Protein AF-A0A5M9WWK9-F1 (afdb_monomer)

Mean predicted aligned error: 15.04 Å

Foldseek 3Di:
DDPVVVVVVVVVLVVLLVVLVVVVVPDDDDDDDDDDPVVVVVLVVCCVVVSAVHSVRSVSSVVVVVCVVCVVVVVVVVVVVVVVVVVVVVVVVVCVVVCVVVVVVVVVVVPPDPPPDDDDDDDDDD

Structure (mmCIF, N/CA/C/O backbone):
data_AF-A0A5M9WWK9-F1
#
_entry.id   AF-A0A5M9WWK9-F1
#
loop_
_atom_site.group_PDB
_atom_site.id
_atom_site.type_symbol
_atom_site.label_atom_id
_atom_site.label_alt_id
_atom_site.label_comp_id
_atom_site.label_asym_id
_atom_site.label_entity_id
_atom_site.label_seq_id
_atom_site.pdbx_PDB_ins_code
_atom_site.Cartn_x
_atom_site.Cartn_y
_atom_site.Cartn_z
_atom_site.occupancy
_atom_site.B_iso_or_equiv
_atom_site.auth_seq_id
_atom_site.auth_comp_id
_atom_site.auth_asym_id
_atom_site.auth_atom_id
_atom_site.pdbx_PDB_model_num
ATOM 1 N N . MET A 1 1 ? -1.145 12.353 -33.220 1.00 55.69 1 MET A N 1
ATOM 2 C CA . MET A 1 1 ? -0.926 12.873 -31.852 1.00 55.69 1 MET A CA 1
ATOM 3 C C . MET A 1 1 ? -0.293 14.252 -31.973 1.00 55.69 1 MET A C 1
ATOM 5 O O . MET A 1 1 ? 0.774 14.363 -32.567 1.00 55.69 1 MET A O 1
ATOM 9 N N . ASN A 1 2 ? -0.983 15.307 -31.537 1.00 72.31 2 ASN A N 1
ATOM 10 C CA . ASN A 1 2 ? -0.538 16.687 -31.772 1.00 72.31 2 ASN A CA 1
ATOM 11 C C . ASN A 1 2 ? 0.609 17.070 -30.823 1.00 72.31 2 ASN A C 1
ATOM 13 O O . ASN A 1 2 ? 0.618 16.646 -29.668 1.00 72.31 2 ASN A O 1
ATOM 17 N N . LYS A 1 3 ? 1.553 17.909 -31.285 1.00 71.25 3 LYS A N 1
ATOM 18 C CA . LYS A 1 3 ? 2.704 18.402 -30.490 1.00 71.25 3 LYS A CA 1
ATOM 19 C C . LYS A 1 3 ? 2.292 18.890 -29.093 1.00 71.25 3 LYS A C 1
ATOM 21 O O . LYS A 1 3 ? 2.963 18.568 -28.122 1.00 71.25 3 LYS A O 1
ATOM 26 N N . ASN A 1 4 ? 1.150 19.572 -28.987 1.00 74.56 4 ASN A N 1
ATOM 27 C CA . ASN A 1 4 ? 0.605 20.055 -27.714 1.00 74.56 4 ASN A CA 1
ATOM 28 C C . ASN A 1 4 ? 0.224 18.939 -26.730 1.00 74.56 4 ASN A C 1
ATOM 30 O O . ASN A 1 4 ? 0.462 19.076 -25.537 1.00 74.56 4 ASN A O 1
ATOM 34 N N . GLN A 1 5 ? -0.323 17.820 -27.212 1.00 69.69 5 GLN A N 1
ATOM 35 C CA . GLN A 1 5 ? -0.685 16.686 -26.352 1.00 69.69 5 GLN A CA 1
ATOM 36 C C . GLN A 1 5 ? 0.561 15.990 -25.798 1.00 69.69 5 GLN A C 1
ATOM 38 O O . GLN A 1 5 ? 0.587 15.608 -24.634 1.00 69.69 5 GLN A O 1
ATOM 43 N N . LYS A 1 6 ? 1.619 15.878 -26.613 1.00 68.69 6 LYS A N 1
ATOM 44 C CA . LYS A 1 6 ? 2.902 15.303 -26.186 1.00 68.69 6 LYS A CA 1
ATOM 45 C C . LYS A 1 6 ? 3.598 16.181 -25.138 1.00 68.69 6 LYS A C 1
ATOM 47 O O . LYS A 1 6 ? 4.133 15.662 -24.169 1.00 68.69 6 LYS A O 1
ATOM 52 N N . ILE A 1 7 ? 3.537 17.505 -25.300 1.00 77.12 7 ILE A N 1
ATOM 53 C CA . ILE A 1 7 ? 4.086 18.466 -24.330 1.00 77.12 7 ILE A CA 1
ATOM 54 C C . ILE A 1 7 ? 3.333 18.389 -22.997 1.00 77.12 7 ILE A C 1
ATOM 56 O O . ILE A 1 7 ? 3.968 18.324 -21.951 1.00 77.12 7 ILE A O 1
ATOM 60 N N . GLN A 1 8 ? 1.997 18.337 -23.020 1.00 71.44 8 GLN A N 1
ATOM 61 C CA . GLN A 1 8 ? 1.214 18.229 -21.785 1.00 71.44 8 GLN A CA 1
ATOM 62 C C . GLN A 1 8 ? 1.412 16.894 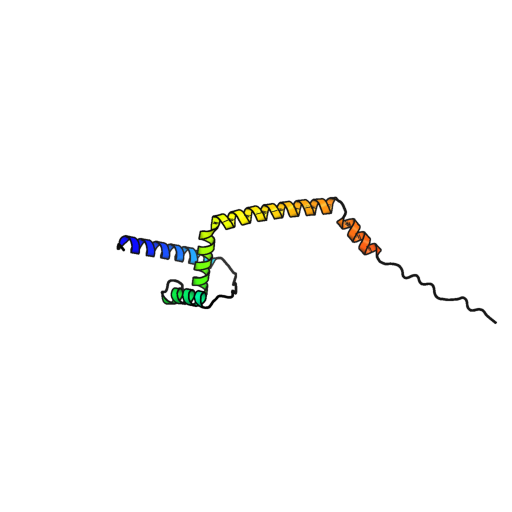-21.066 1.00 71.44 8 GLN A C 1
ATOM 64 O O . GLN A 1 8 ? 1.504 16.877 -19.842 1.00 71.44 8 GLN A O 1
ATOM 69 N N . PHE A 1 9 ? 1.524 15.792 -21.810 1.00 69.44 9 PHE A N 1
ATOM 70 C CA . PHE A 1 9 ? 1.827 14.487 -21.230 1.00 69.44 9 PHE A CA 1
ATOM 71 C C . PHE A 1 9 ? 3.201 14.484 -20.549 1.00 69.44 9 PHE A C 1
ATOM 73 O O . PHE A 1 9 ? 3.302 14.108 -19.387 1.00 69.44 9 PHE A O 1
ATOM 80 N N . ASN A 1 10 ? 4.235 14.999 -21.220 1.00 73.88 10 ASN A N 1
ATOM 81 C CA . ASN A 1 10 ? 5.576 15.093 -20.642 1.00 73.88 10 ASN A CA 1
ATOM 82 C C . ASN A 1 10 ? 5.597 15.974 -19.382 1.00 73.88 10 ASN A C 1
ATOM 84 O O . ASN A 1 10 ? 6.165 15.579 -18.372 1.00 73.88 10 ASN A O 1
ATOM 88 N N . GLN A 1 11 ? 4.901 17.114 -19.398 1.00 73.81 11 GLN A N 1
ATOM 89 C CA . GLN A 1 11 ? 4.784 17.991 -18.227 1.00 73.81 11 GLN A CA 1
ATOM 90 C C . GLN A 1 11 ? 4.015 17.342 -17.067 1.00 73.81 11 GLN A C 1
ATOM 92 O O . GLN A 1 11 ? 4.322 17.589 -15.901 1.00 73.81 11 GLN A O 1
ATOM 97 N N . MET A 1 12 ? 2.998 16.528 -17.361 1.00 71.31 12 MET A N 1
ATOM 98 C CA . MET A 1 12 ? 2.261 15.772 -16.347 1.00 71.31 12 MET A CA 1
ATOM 99 C C . MET A 1 12 ? 3.146 14.690 -15.716 1.00 71.31 12 MET A C 1
ATOM 101 O O . MET A 1 12 ? 3.141 14.543 -14.495 1.00 71.31 12 MET A O 1
ATOM 105 N N . VAL A 1 13 ? 3.936 13.982 -16.528 1.00 69.19 13 VAL A N 1
ATOM 106 C CA . VAL A 1 13 ? 4.907 12.984 -16.061 1.00 69.19 13 VAL A CA 1
ATOM 107 C C . VAL A 1 13 ? 5.979 13.643 -15.190 1.00 69.19 13 VAL A C 1
ATOM 109 O O . VAL A 1 13 ? 6.181 13.205 -14.061 1.00 69.19 13 VAL A O 1
ATOM 112 N N . GLU A 1 14 ? 6.582 14.746 -15.637 1.00 71.25 14 GLU A N 1
ATOM 113 C CA . GLU A 1 14 ? 7.589 15.495 -14.869 1.00 71.25 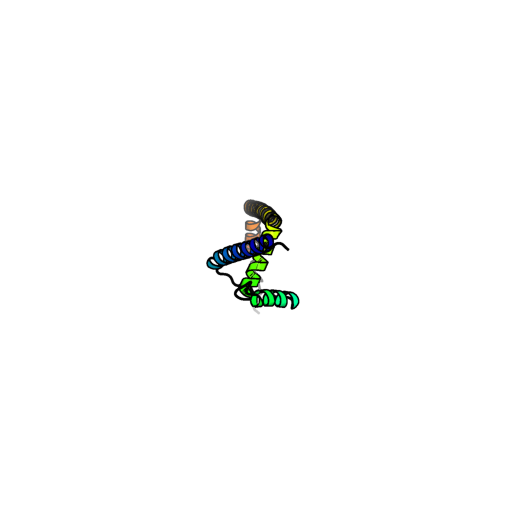14 GLU A CA 1
ATOM 114 C C . GLU A 1 14 ? 7.048 15.970 -13.512 1.00 71.25 14 GLU A C 1
ATOM 116 O O . GLU A 1 14 ? 7.683 15.749 -12.482 1.00 71.25 14 GLU A O 1
ATOM 121 N N . ARG A 1 15 ? 5.836 16.543 -13.466 1.00 72.50 15 ARG A N 1
ATOM 122 C CA . ARG A 1 15 ? 5.211 16.969 -12.198 1.00 72.50 15 ARG A CA 1
ATOM 123 C C . ARG A 1 15 ? 4.939 15.800 -11.258 1.00 72.50 15 ARG A C 1
ATOM 125 O O . ARG A 1 15 ? 5.143 15.928 -10.051 1.00 72.50 15 ARG A O 1
ATOM 132 N N . SER A 1 16 ? 4.487 14.666 -11.791 1.00 68.81 16 SER A N 1
ATOM 133 C CA . SER A 1 16 ? 4.293 13.446 -11.003 1.00 68.81 16 SER A CA 1
ATOM 134 C C . SER A 1 16 ? 5.621 12.912 -10.458 1.00 68.81 16 SER A C 1
ATOM 136 O O . SER A 1 16 ? 5.677 12.507 -9.296 1.00 68.81 16 SER A O 1
ATOM 138 N N . MET A 1 17 ? 6.701 12.985 -11.242 1.00 69.00 17 MET A N 1
ATOM 139 C CA . MET A 1 17 ? 8.054 12.604 -10.822 1.00 69.00 17 MET A CA 1
ATOM 140 C C . MET A 1 17 ? 8.628 13.553 -9.759 1.00 69.00 17 MET A C 1
ATOM 142 O O . MET A 1 17 ? 9.196 13.096 -8.769 1.00 69.00 17 MET A O 1
ATOM 146 N N . GLU A 1 18 ? 8.437 14.867 -9.888 1.00 66.50 18 GLU A N 1
ATOM 147 C CA . GLU A 1 18 ? 8.873 15.851 -8.886 1.00 66.50 18 GLU A CA 1
ATOM 148 C C . GLU A 1 18 ? 8.123 15.703 -7.555 1.00 66.50 18 GLU A C 1
ATOM 150 O O . GLU A 1 18 ? 8.724 15.769 -6.478 1.00 66.50 18 GLU A O 1
ATOM 155 N N . GLN A 1 19 ? 6.809 15.465 -7.612 1.00 63.69 19 GLN A N 1
ATOM 156 C CA . GLN A 1 19 ? 6.001 15.169 -6.428 1.00 63.69 19 GLN A CA 1
ATOM 157 C C . GLN A 1 19 ? 6.428 13.849 -5.785 1.00 63.69 19 GLN A C 1
ATOM 159 O O . GLN A 1 19 ? 6.559 13.769 -4.562 1.00 63.69 19 GLN A O 1
ATOM 164 N N . ALA A 1 20 ? 6.711 12.828 -6.596 1.00 60.78 20 ALA A N 1
ATOM 165 C CA . ALA A 1 20 ? 7.264 11.575 -6.115 1.00 60.78 20 ALA A CA 1
ATOM 166 C C . ALA A 1 20 ? 8.608 11.807 -5.396 1.00 60.78 20 ALA A C 1
ATOM 168 O O . ALA A 1 20 ? 8.776 11.349 -4.261 1.00 60.78 20 ALA A O 1
ATOM 169 N N . ALA A 1 21 ? 9.529 12.566 -5.991 1.00 59.50 21 ALA A N 1
ATOM 170 C CA . ALA A 1 21 ? 10.838 12.868 -5.414 1.00 59.50 21 ALA A CA 1
ATOM 171 C C . ALA A 1 21 ? 10.742 13.630 -4.078 1.00 59.50 21 ALA A C 1
ATOM 173 O O . ALA A 1 21 ? 11.425 13.269 -3.119 1.00 59.50 21 ALA A O 1
ATOM 174 N N . LYS A 1 22 ? 9.847 14.622 -3.966 1.00 58.84 22 LYS A N 1
ATOM 175 C CA . LYS A 1 22 ? 9.577 15.331 -2.697 1.00 58.84 22 LYS A CA 1
ATOM 176 C C . LYS A 1 22 ? 8.976 14.425 -1.619 1.00 58.84 22 LYS A C 1
ATOM 178 O O . LYS A 1 22 ? 9.293 14.572 -0.444 1.00 58.84 22 LYS A O 1
ATOM 183 N N . ASN A 1 23 ? 8.152 13.457 -2.010 1.00 57.06 23 ASN A N 1
ATOM 184 C CA . ASN A 1 23 ? 7.581 12.481 -1.080 1.00 57.06 23 ASN A CA 1
ATOM 185 C C . ASN A 1 23 ? 8.594 11.392 -0.671 1.00 57.06 23 ASN A C 1
ATOM 187 O O . ASN A 1 23 ? 8.407 10.732 0.345 1.00 57.06 23 ASN A O 1
ATOM 191 N N . LEU A 1 24 ? 9.659 11.171 -1.456 1.00 55.16 24 LEU A N 1
ATOM 192 C CA . LEU A 1 24 ? 10.759 10.244 -1.139 1.00 55.16 24 LEU A CA 1
ATOM 193 C C . LEU A 1 24 ? 11.737 10.827 -0.106 1.00 55.16 24 LEU A C 1
ATOM 195 O O . LEU A 1 24 ? 12.306 10.069 0.673 1.00 55.16 24 LEU A O 1
ATOM 199 N N . SER A 1 25 ? 11.913 12.153 -0.043 1.00 53.25 25 SER A N 1
ATOM 200 C CA . SER A 1 25 ? 12.861 12.782 0.894 1.00 53.25 25 SER A CA 1
ATOM 201 C C . SER A 1 25 ? 12.427 12.735 2.367 1.00 53.25 25 SER A C 1
ATOM 203 O O . SER A 1 25 ? 13.177 13.182 3.232 1.00 53.25 25 SER A O 1
ATOM 205 N N . GLY A 1 26 ? 11.229 12.214 2.667 1.00 55.91 26 GLY A N 1
ATOM 206 C CA . GLY A 1 26 ? 10.625 12.260 4.002 1.00 55.91 26 GLY A CA 1
ATOM 207 C C . GLY A 1 26 ? 10.380 10.923 4.714 1.00 55.91 26 GLY A C 1
ATOM 208 O O . GLY A 1 26 ? 10.025 10.961 5.890 1.00 55.91 26 GLY A O 1
ATOM 209 N N . THR A 1 27 ? 10.540 9.747 4.088 1.00 55.31 27 THR A N 1
ATOM 210 C CA . THR A 1 27 ? 10.040 8.486 4.691 1.00 55.31 27 THR A CA 1
ATOM 211 C C . THR A 1 27 ? 11.082 7.360 4.731 1.00 55.31 27 THR A C 1
ATOM 213 O O . THR A 1 27 ? 11.659 6.978 3.720 1.00 55.31 27 THR A O 1
ATOM 216 N N . LYS A 1 28 ? 11.312 6.833 5.945 1.00 59.84 28 LYS A N 1
ATOM 217 C CA . LYS A 1 28 ? 12.404 5.933 6.372 1.00 59.84 28 LYS A CA 1
ATOM 218 C C . LYS A 1 28 ? 11.997 4.445 6.429 1.00 59.84 28 LYS A C 1
ATOM 220 O O . LYS A 1 28 ? 12.186 3.805 7.461 1.00 59.84 28 LYS A O 1
ATOM 225 N N . GLY A 1 29 ? 11.406 3.887 5.372 1.00 69.94 29 GLY A N 1
ATOM 226 C CA . GLY A 1 29 ? 10.974 2.480 5.358 1.00 69.94 29 GLY A CA 1
ATOM 227 C C . GLY A 1 29 ? 11.353 1.758 4.070 1.00 69.94 29 GLY A C 1
ATOM 228 O O . GLY A 1 29 ? 11.105 2.277 2.987 1.00 69.94 29 GLY A O 1
ATOM 229 N N . VAL A 1 30 ? 11.940 0.564 4.187 1.00 80.62 30 VAL A N 1
ATOM 230 C CA . VAL A 1 30 ? 12.190 -0.344 3.057 1.00 80.62 30 VAL A CA 1
ATOM 231 C C . VAL A 1 30 ? 11.197 -1.493 3.152 1.00 80.62 30 VAL A C 1
ATOM 233 O O . VAL A 1 30 ? 11.096 -2.139 4.193 1.00 80.62 30 VAL A O 1
ATOM 236 N N . VAL A 1 31 ? 10.475 -1.750 2.064 1.00 83.06 31 VAL A N 1
ATOM 237 C CA . VAL A 1 31 ? 9.575 -2.899 1.942 1.00 83.06 31 VAL A CA 1
ATOM 238 C C . VAL A 1 31 ? 10.185 -3.867 0.933 1.00 83.06 31 VAL A C 1
ATOM 240 O O . VAL A 1 31 ? 10.567 -3.457 -0.160 1.00 83.06 31 VAL A O 1
ATOM 243 N N . SER A 1 32 ? 10.289 -5.144 1.303 1.00 90.25 32 SER A N 1
ATOM 244 C CA . SER A 1 32 ? 10.654 -6.222 0.381 1.00 90.25 32 SER A CA 1
ATOM 245 C C . SER A 1 32 ? 9.385 -6.926 -0.084 1.00 90.25 32 SER A C 1
ATOM 247 O O . SER A 1 32 ? 8.554 -7.303 0.742 1.00 90.25 32 SER A O 1
ATOM 249 N N . VAL A 1 33 ? 9.223 -7.084 -1.396 1.00 89.81 33 VAL A N 1
ATOM 250 C CA . VAL A 1 33 ? 8.037 -7.684 -2.018 1.00 89.81 33 VAL A CA 1
ATOM 251 C C . VAL A 1 33 ? 8.452 -8.750 -3.025 1.00 89.81 33 VAL A C 1
ATOM 253 O O . VAL A 1 33 ? 9.532 -8.678 -3.612 1.00 89.81 33 VAL A O 1
ATOM 256 N N . ARG A 1 34 ? 7.592 -9.749 -3.227 1.00 96.25 34 ARG A N 1
ATOM 257 C CA . ARG A 1 34 ? 7.729 -10.702 -4.333 1.00 96.25 34 ARG A CA 1
ATOM 258 C C . ARG A 1 34 ? 6.953 -10.162 -5.523 1.00 96.25 34 ARG A C 1
ATOM 260 O O . ARG A 1 34 ? 5.807 -9.765 -5.352 1.00 96.25 34 ARG A O 1
ATOM 267 N N . LEU A 1 35 ? 7.586 -10.180 -6.687 1.00 96.31 35 LEU A N 1
ATOM 268 C CA . LEU A 1 35 ? 7.005 -9.762 -7.956 1.00 96.31 35 LEU A CA 1
ATOM 269 C C . LEU A 1 35 ? 7.107 -10.918 -8.949 1.00 96.31 35 LEU A C 1
ATOM 271 O O . LEU A 1 35 ? 8.026 -11.739 -8.871 1.00 96.31 35 LEU A O 1
ATOM 275 N N . SER A 1 36 ? 6.149 -10.977 -9.858 1.00 98.00 36 SER A N 1
ATOM 276 C CA . SER A 1 36 ? 6.215 -11.794 -11.063 1.00 98.00 36 SER A CA 1
ATOM 277 C C . SER A 1 36 ? 7.290 -11.271 -12.022 1.00 98.00 36 SER A C 1
ATOM 279 O O . SER A 1 36 ? 7.747 -10.132 -11.907 1.00 98.00 36 SER A O 1
ATOM 281 N N . GLN A 1 37 ? 7.701 -12.107 -12.979 1.00 98.00 37 GLN A N 1
ATOM 282 C CA . GLN A 1 37 ? 8.686 -11.699 -13.981 1.00 98.00 37 GLN A CA 1
ATOM 283 C C . GLN A 1 37 ? 8.164 -10.537 -14.839 1.00 98.00 37 GLN A C 1
ATOM 285 O O . GLN A 1 37 ? 8.888 -9.568 -15.039 1.00 98.00 37 GLN A O 1
ATOM 290 N N . ASP A 1 38 ? 6.893 -10.581 -15.244 1.00 98.19 38 ASP A N 1
ATOM 291 C CA . ASP A 1 38 ? 6.268 -9.533 -16.057 1.00 98.19 38 ASP A CA 1
ATOM 292 C C 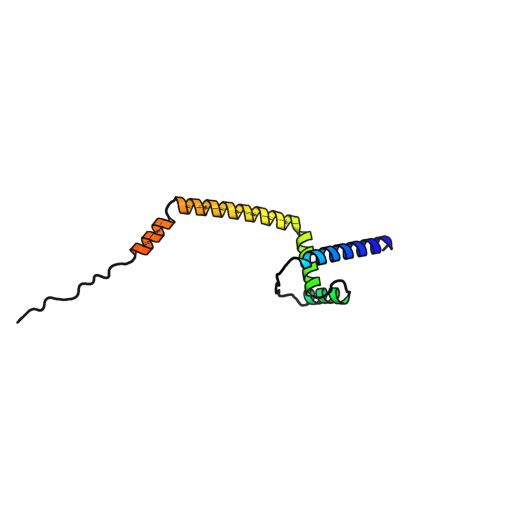. ASP A 1 38 ? 6.299 -8.162 -15.353 1.00 98.19 38 ASP A C 1
ATOM 294 O O . ASP A 1 38 ? 6.589 -7.138 -15.970 1.00 98.19 38 ASP A O 1
ATOM 298 N N . GLU A 1 39 ? 6.054 -8.127 -14.039 1.00 98.00 39 GLU A N 1
ATOM 299 C CA . GLU A 1 39 ? 6.149 -6.895 -13.243 1.00 98.00 39 GLU A CA 1
ATOM 300 C C . GLU A 1 39 ? 7.591 -6.372 -13.167 1.00 98.00 39 GLU A C 1
ATOM 302 O O . GLU A 1 39 ? 7.814 -5.162 -13.259 1.00 98.00 39 GLU A O 1
ATOM 307 N N . ILE A 1 40 ? 8.575 -7.268 -13.020 1.00 97.94 40 ILE A N 1
ATOM 308 C CA . ILE A 1 40 ? 10.000 -6.905 -13.018 1.00 97.94 40 ILE A CA 1
ATOM 309 C C . ILE A 1 40 ? 10.401 -6.313 -14.370 1.00 97.94 40 ILE A C 1
ATOM 311 O O . ILE A 1 40 ? 11.081 -5.288 -14.400 1.00 97.94 40 ILE A O 1
ATOM 315 N N . ASP A 1 41 ? 9.944 -6.904 -15.472 1.00 98.56 41 ASP A N 1
ATOM 316 C CA . ASP A 1 41 ? 10.261 -6.440 -16.821 1.00 98.56 41 ASP A CA 1
ATOM 317 C C . ASP A 1 41 ? 9.698 -5.031 -17.074 1.00 98.56 41 ASP A C 1
ATOM 319 O O . ASP A 1 41 ? 10.382 -4.180 -17.644 1.00 98.56 41 ASP A O 1
ATOM 323 N N . VAL A 1 42 ? 8.482 -4.739 -16.596 1.00 98.12 42 VAL A N 1
ATOM 324 C CA . VAL A 1 42 ? 7.899 -3.386 -16.654 1.00 98.12 42 VAL A CA 1
ATOM 325 C C . VAL A 1 42 ? 8.729 -2.392 -15.840 1.00 98.12 42 VAL A C 1
ATOM 327 O O . VAL A 1 42 ? 9.041 -1.302 -16.324 1.00 98.12 42 VAL A O 1
ATOM 330 N N . ILE A 1 43 ? 9.124 -2.763 -14.619 1.00 98.12 43 ILE A N 1
ATOM 331 C CA . ILE A 1 43 ? 9.974 -1.928 -13.758 1.00 98.12 43 ILE A CA 1
ATOM 332 C C . ILE A 1 43 ? 11.317 -1.636 -14.441 1.00 98.12 43 ILE A C 1
ATOM 334 O O . ILE A 1 43 ? 11.786 -0.496 -14.424 1.00 98.12 43 ILE A O 1
ATOM 338 N N . ASP A 1 44 ? 11.925 -2.637 -15.074 1.00 98.31 44 ASP A N 1
ATOM 339 C CA . ASP A 1 44 ? 13.184 -2.487 -15.799 1.00 98.31 44 ASP A CA 1
ATOM 340 C C . ASP A 1 44 ? 13.055 -1.579 -17.013 1.00 98.31 44 ASP A C 1
ATOM 342 O O . ASP A 1 44 ? 13.921 -0.732 -17.235 1.00 98.31 44 ASP A O 1
ATOM 346 N N . GLN A 1 45 ? 11.959 -1.687 -17.761 1.00 98.31 45 GLN A N 1
ATOM 347 C CA . GLN 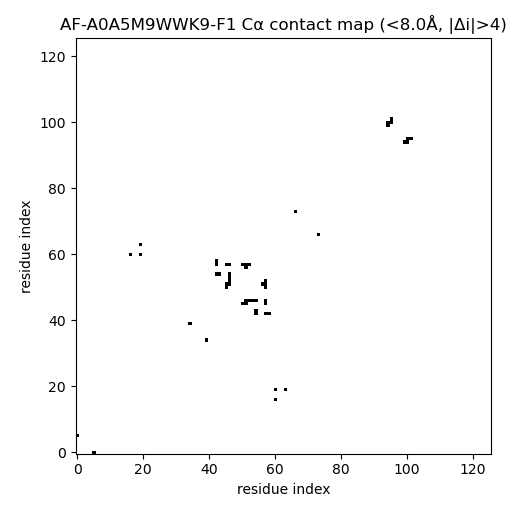A 1 45 ? 11.678 -0.783 -18.873 1.00 98.31 45 GLN A CA 1
ATOM 348 C C . GLN A 1 45 ? 11.528 0.664 -18.400 1.00 98.31 45 GLN A C 1
ATOM 350 O O . GLN A 1 45 ? 12.050 1.569 -19.047 1.00 98.31 45 GLN A O 1
ATOM 355 N N . MET A 1 46 ? 10.874 0.903 -17.259 1.00 98.12 46 MET A N 1
ATOM 356 C CA . MET A 1 46 ? 10.763 2.252 -16.692 1.00 98.12 46 MET A CA 1
ATOM 357 C C . MET A 1 46 ? 12.134 2.848 -16.356 1.00 98.12 46 MET A C 1
ATOM 359 O O . MET A 1 46 ? 12.367 4.028 -16.611 1.00 98.12 46 MET A O 1
ATOM 363 N N . VAL A 1 47 ? 13.050 2.043 -15.817 1.00 97.81 47 VAL A N 1
ATOM 364 C CA . VAL A 1 47 ? 14.421 2.488 -15.530 1.00 97.81 47 VAL A CA 1
ATOM 365 C C . VAL A 1 47 ? 15.209 2.702 -16.821 1.00 97.81 47 VAL A C 1
ATOM 367 O O . VAL A 1 47 ? 15.861 3.730 -16.976 1.00 97.81 47 VAL A O 1
ATOM 370 N N . PHE A 1 48 ? 15.124 1.764 -17.767 1.00 97.81 48 PHE A N 1
ATOM 371 C CA . PHE A 1 48 ? 15.809 1.838 -19.059 1.00 97.81 48 PHE A CA 1
ATOM 372 C C . PHE A 1 48 ? 15.404 3.075 -19.871 1.00 97.81 48 PHE A C 1
ATOM 374 O O . PHE A 1 48 ? 16.243 3.692 -20.519 1.00 97.81 48 PHE A O 1
ATOM 381 N N . LEU A 1 49 ? 14.126 3.454 -19.813 1.00 97.94 49 LEU A N 1
ATOM 382 C CA . LEU A 1 49 ? 13.579 4.639 -20.478 1.00 97.94 49 LEU A CA 1
ATOM 383 C C . LEU A 1 49 ? 13.785 5.938 -19.682 1.00 97.94 49 LEU A C 1
ATOM 385 O O . LEU A 1 49 ? 13.208 6.962 -20.042 1.00 97.94 49 LEU A O 1
ATOM 389 N N . GLU A 1 50 ? 14.562 5.897 -18.596 1.00 95.44 50 GLU A N 1
ATOM 390 C CA . GLU A 1 50 ? 14.849 7.035 -17.712 1.00 95.44 50 GLU A CA 1
ATOM 391 C C . GLU A 1 50 ? 13.594 7.668 -17.074 1.00 95.44 50 GLU A C 1
ATOM 393 O O . GLU A 1 50 ? 13.623 8.800 -16.592 1.00 95.44 50 GLU A O 1
ATOM 398 N N . LEU A 1 51 ? 12.485 6.921 -17.006 1.00 94.12 51 LEU A N 1
ATOM 399 C CA . LEU A 1 51 ? 11.264 7.336 -16.304 1.00 94.12 51 LEU A CA 1
ATOM 400 C C . LEU A 1 51 ? 11.409 7.229 -14.782 1.00 94.12 51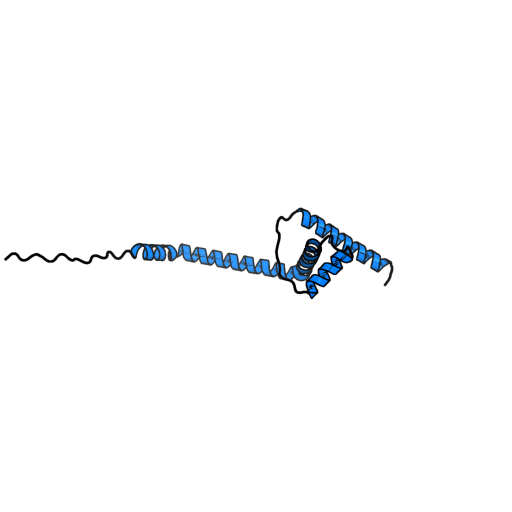 LEU A C 1
ATOM 402 O O . LEU A 1 51 ? 10.619 7.811 -14.046 1.00 94.12 51 LEU A O 1
ATOM 406 N N . ALA A 1 52 ? 12.392 6.468 -14.306 1.00 95.44 52 ALA A N 1
ATOM 407 C CA . ALA A 1 52 ? 12.709 6.302 -12.896 1.00 95.44 52 ALA A CA 1
ATOM 408 C C . ALA A 1 52 ? 14.219 6.142 -12.708 1.00 95.44 52 ALA A C 1
ATOM 410 O O . ALA A 1 52 ? 14.906 5.571 -13.553 1.00 95.44 52 ALA A O 1
ATOM 411 N N . LYS A 1 53 ? 14.748 6.600 -11.568 1.00 93.00 53 LYS A N 1
ATOM 412 C CA . LYS A 1 53 ? 16.201 6.574 -11.310 1.00 93.00 53 LYS A CA 1
ATOM 413 C C . LYS A 1 53 ? 16.746 5.167 -11.073 1.00 93.00 53 LYS A C 1
ATOM 415 O O . LYS A 1 53 ? 17.922 4.905 -11.299 1.00 93.00 53 LYS A O 1
ATOM 420 N N . ASN A 1 54 ? 15.922 4.291 -10.509 1.00 95.06 54 ASN A N 1
ATOM 421 C CA . ASN A 1 54 ? 16.242 2.901 -10.200 1.00 95.06 54 ASN A CA 1
ATOM 422 C C . ASN A 1 54 ? 14.941 2.112 -9.977 1.00 95.06 54 ASN A C 1
ATOM 424 O O . ASN A 1 54 ? 13.860 2.695 -9.897 1.00 95.06 54 ASN A O 1
ATOM 428 N N . ARG A 1 55 ? 15.045 0.784 -9.832 1.00 94.88 55 ARG A N 1
ATOM 429 C CA . ARG A 1 55 ? 13.880 -0.099 -9.644 1.00 94.88 55 ARG A CA 1
ATOM 430 C C . ARG A 1 55 ? 13.030 0.277 -8.429 1.00 94.88 55 ARG A C 1
ATOM 432 O O . ARG A 1 55 ? 11.813 0.228 -8.506 1.00 94.88 55 ARG A O 1
ATOM 439 N N . SER A 1 56 ? 13.657 0.671 -7.319 1.00 92.62 56 SER A N 1
ATOM 440 C CA . SER A 1 56 ? 12.935 1.067 -6.100 1.00 92.62 56 SER A CA 1
ATOM 441 C C . SER A 1 56 ? 12.102 2.330 -6.330 1.00 92.62 56 SER A C 1
ATOM 443 O O . SER A 1 56 ? 10.946 2.398 -5.920 1.00 92.62 56 SER A O 1
ATOM 445 N N . ASP A 1 57 ? 12.664 3.302 -7.051 1.00 92.44 57 ASP A N 1
ATOM 446 C CA . ASP A 1 57 ? 11.975 4.529 -7.455 1.00 92.44 57 ASP A CA 1
ATOM 447 C C . ASP A 1 57 ? 10.788 4.226 -8.387 1.00 92.44 57 ASP A C 1
ATOM 449 O O . ASP A 1 57 ? 9.672 4.668 -8.122 1.00 92.44 57 ASP A O 1
ATOM 453 N N . ALA A 1 58 ? 10.988 3.376 -9.403 1.00 95.62 58 ALA A N 1
ATOM 454 C CA . ALA A 1 58 ? 9.921 2.922 -10.302 1.00 95.62 58 ALA A CA 1
ATOM 455 C C . ALA A 1 58 ? 8.781 2.226 -9.538 1.00 95.62 58 ALA A C 1
ATOM 457 O O . ALA A 1 58 ? 7.611 2.577 -9.698 1.00 95.62 58 ALA A O 1
ATOM 458 N N . THR A 1 59 ? 9.113 1.293 -8.643 1.00 95.56 59 THR A N 1
ATOM 459 C CA . THR A 1 59 ? 8.132 0.605 -7.795 1.00 95.56 59 THR A CA 1
ATOM 460 C C . THR A 1 59 ? 7.382 1.589 -6.898 1.00 95.56 59 THR A C 1
ATOM 462 O O . THR A 1 59 ? 6.159 1.519 -6.785 1.00 95.56 59 THR A O 1
ATOM 465 N N . ALA A 1 60 ? 8.081 2.549 -6.287 1.00 92.19 60 ALA A N 1
ATOM 466 C CA . ALA A 1 60 ? 7.453 3.572 -5.459 1.00 92.19 60 ALA A CA 1
ATOM 467 C C . ALA A 1 60 ? 6.495 4.460 -6.269 1.00 92.19 60 ALA A C 1
ATOM 469 O O . ALA A 1 60 ? 5.430 4.824 -5.764 1.00 92.19 60 ALA A O 1
ATOM 470 N N . MET A 1 61 ? 6.842 4.801 -7.514 1.00 93.94 61 MET A N 1
ATOM 471 C CA . MET A 1 61 ? 5.957 5.531 -8.426 1.00 93.94 61 MET A CA 1
ATOM 472 C C . MET A 1 61 ? 4.677 4.739 -8.714 1.00 93.94 61 MET A C 1
ATOM 474 O O . MET A 1 61 ? 3.588 5.286 -8.548 1.00 93.94 61 MET A O 1
ATOM 478 N N . LEU A 1 62 ? 4.796 3.454 -9.064 1.00 95.25 62 LEU A N 1
ATOM 479 C CA . LEU A 1 62 ? 3.648 2.584 -9.343 1.00 95.25 62 LEU A CA 1
ATOM 480 C C . LEU A 1 62 ? 2.737 2.417 -8.118 1.00 95.25 62 LEU A C 1
ATOM 482 O O . LEU A 1 62 ? 1.522 2.564 -8.231 1.00 95.25 62 LEU A O 1
ATOM 486 N N . ILE A 1 63 ? 3.310 2.193 -6.930 1.00 94.44 63 ILE A N 1
ATOM 487 C CA . ILE A 1 63 ? 2.543 2.090 -5.677 1.00 94.44 63 ILE A CA 1
ATOM 488 C C . ILE A 1 63 ? 1.778 3.386 -5.399 1.00 94.44 63 ILE A C 1
ATOM 490 O O . ILE A 1 63 ? 0.598 3.350 -5.055 1.00 94.44 63 ILE A O 1
ATOM 494 N N . ARG A 1 64 ? 2.428 4.544 -5.553 1.00 92.31 64 ARG A N 1
ATOM 495 C CA . ARG A 1 64 ? 1.779 5.847 -5.340 1.00 92.31 64 ARG A CA 1
ATOM 496 C C . ARG A 1 64 ? 0.639 6.080 -6.312 1.00 92.31 64 ARG A C 1
ATOM 498 O O . ARG A 1 64 ? -0.380 6.636 -5.909 1.00 92.31 64 ARG A O 1
ATOM 505 N N . GLU A 1 65 ? 0.806 5.668 -7.562 1.00 93.94 65 GLU A N 1
ATOM 506 C CA . GLU A 1 65 ? -0.253 5.789 -8.555 1.00 93.94 65 GLU A CA 1
ATOM 507 C C . GLU A 1 65 ? -1.423 4.848 -8.257 1.00 93.94 65 GLU A C 1
ATOM 509 O O . GLU A 1 65 ? -2.574 5.278 -8.312 1.00 93.94 65 GLU A O 1
ATOM 514 N N . GLY A 1 66 ? -1.151 3.614 -7.826 1.00 93.88 66 GLY A N 1
ATOM 515 C CA . GLY A 1 66 ? -2.184 2.697 -7.340 1.00 93.88 66 GLY A CA 1
ATOM 516 C C . GLY A 1 66 ? -2.951 3.264 -6.140 1.00 93.88 66 GLY A C 1
ATOM 517 O O . GLY A 1 66 ? -4.180 3.245 -6.124 1.00 93.88 66 GLY A O 1
ATOM 518 N N . ILE A 1 67 ? -2.244 3.857 -5.170 1.00 92.88 67 ILE A N 1
ATOM 519 C CA . ILE A 1 67 ? -2.866 4.526 -4.014 1.00 92.88 67 ILE A CA 1
ATOM 520 C C . ILE A 1 67 ? -3.749 5.693 -4.458 1.00 92.88 67 ILE A C 1
ATOM 522 O O . ILE A 1 67 ? -4.883 5.815 -4.001 1.00 92.88 67 ILE A O 1
ATOM 526 N N . ARG A 1 68 ? -3.246 6.542 -5.360 1.00 92.62 68 ARG A N 1
ATOM 527 C CA . ARG A 1 68 ? -3.985 7.696 -5.885 1.00 92.62 68 ARG A CA 1
ATOM 528 C C . ARG A 1 68 ? -5.241 7.265 -6.642 1.00 92.62 68 ARG A C 1
ATOM 530 O O . ARG A 1 68 ? -6.306 7.831 -6.419 1.00 92.62 68 ARG A O 1
ATOM 537 N N . THR A 1 69 ? -5.124 6.254 -7.499 1.00 96.25 69 THR A N 1
ATOM 538 C CA . THR A 1 69 ? -6.225 5.738 -8.328 1.00 96.25 69 THR A CA 1
ATOM 539 C C . THR A 1 69 ? -7.373 5.197 -7.476 1.00 96.25 69 THR A C 1
ATOM 541 O O . THR A 1 69 ? -8.537 5.366 -7.827 1.00 96.25 69 THR A O 1
ATOM 544 N N . HIS A 1 70 ? -7.061 4.596 -6.327 1.00 94.88 70 HIS A N 1
ATOM 545 C CA . HIS A 1 70 ? -8.047 3.999 -5.424 1.00 94.88 70 HIS A CA 1
ATOM 546 C C . HIS A 1 70 ? -8.233 4.792 -4.122 1.00 94.88 70 HIS A C 1
ATOM 548 O O . HIS A 1 70 ? -8.663 4.237 -3.112 1.00 94.88 70 HIS A O 1
ATOM 554 N N . GLN A 1 71 ? -7.934 6.096 -4.134 1.00 93.50 71 GLN A N 1
ATOM 555 C CA . GLN A 1 71 ? -7.931 6.930 -2.930 1.00 93.50 71 GLN A CA 1
ATOM 556 C C . GLN A 1 71 ? -9.276 6.918 -2.189 1.00 93.50 71 GLN A C 1
ATOM 558 O O . GLN A 1 71 ? -9.283 6.827 -0.964 1.00 93.50 71 GLN A O 1
ATOM 563 N N . THR A 1 72 ? -10.400 6.971 -2.912 1.00 95.00 72 THR A N 1
ATOM 564 C CA . THR A 1 72 ? -11.747 6.913 -2.319 1.00 95.00 72 THR A CA 1
ATOM 565 C C . THR A 1 72 ? -11.964 5.622 -1.537 1.00 95.00 72 THR A C 1
ATOM 567 O O . THR A 1 72 ? -12.344 5.674 -0.374 1.00 95.00 72 THR A O 1
ATOM 570 N N . LEU A 1 73 ? -11.633 4.472 -2.133 1.00 95.94 73 LEU A N 1
ATOM 571 C CA . LEU A 1 73 ? -11.761 3.175 -1.469 1.00 95.94 73 LEU A CA 1
ATOM 572 C C . LEU A 1 73 ? -10.877 3.102 -0.219 1.00 95.94 73 LEU A C 1
ATOM 574 O O . LEU A 1 73 ? -11.326 2.663 0.836 1.00 95.94 73 LEU A O 1
ATOM 578 N N . PHE A 1 74 ? -9.622 3.547 -0.314 1.00 95.81 74 PHE A N 1
ATOM 579 C CA . PHE A 1 74 ? -8.733 3.550 0.848 1.00 95.81 74 PHE A CA 1
ATOM 580 C C . PHE A 1 74 ? -9.224 4.483 1.958 1.00 95.81 74 PHE A C 1
ATOM 582 O O . PHE A 1 74 ? -9.025 4.172 3.131 1.00 95.81 74 PHE A O 1
ATOM 589 N N . HIS A 1 75 ? -9.893 5.584 1.613 1.00 95.31 75 HIS A N 1
ATOM 590 C CA . HIS A 1 75 ? -10.516 6.468 2.590 1.00 95.31 75 HIS A CA 1
ATOM 591 C C . HIS A 1 75 ? -11.697 5.794 3.302 1.00 95.31 75 HIS A C 1
ATOM 593 O O . HIS A 1 75 ? -11.713 5.750 4.528 1.00 95.31 75 HIS A O 1
ATOM 599 N N . GLU A 1 76 ? -12.614 5.172 2.558 1.00 96.62 76 GLU A N 1
ATOM 600 C CA . GLU A 1 76 ? -13.734 4.407 3.130 1.00 96.62 76 GLU A CA 1
ATOM 601 C C . GLU A 1 76 ? -13.232 3.271 4.044 1.00 96.62 76 GLU A C 1
ATOM 603 O O . GLU A 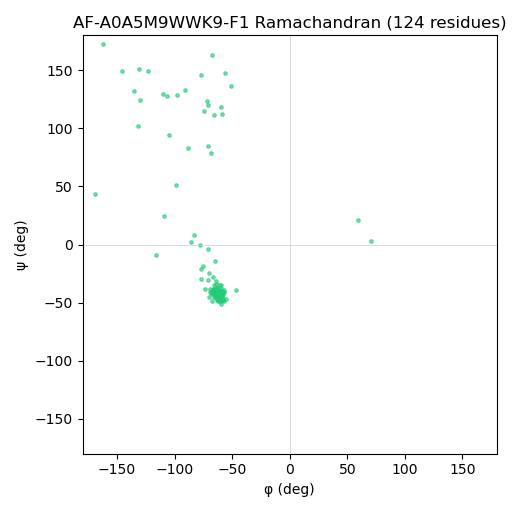1 76 ? -13.725 3.077 5.155 1.00 96.62 76 GLU A O 1
ATOM 608 N N . MET A 1 77 ? -12.179 2.553 3.633 1.00 95.50 77 MET A N 1
ATOM 609 C CA . MET A 1 77 ? -11.539 1.528 4.467 1.00 95.50 77 MET A CA 1
ATOM 610 C C . MET A 1 77 ? -10.996 2.090 5.786 1.00 95.50 77 MET A C 1
ATOM 612 O O . MET A 1 77 ? -11.090 1.423 6.821 1.00 95.50 77 MET A O 1
ATOM 616 N N . GLN A 1 78 ? -10.409 3.289 5.764 1.00 95.19 78 GLN A N 1
ATOM 617 C CA . GLN A 1 78 ? -9.939 3.962 6.975 1.00 95.19 78 GLN A CA 1
ATOM 618 C C . GLN A 1 78 ? -11.102 4.327 7.898 1.00 95.19 78 GLN A C 1
ATOM 620 O O . GLN A 1 78 ? -11.002 4.078 9.100 1.00 95.19 78 GLN A O 1
ATOM 625 N N . GLU A 1 79 ? -12.200 4.857 7.354 1.00 96.50 79 GLU A N 1
ATOM 626 C CA . GLU A 1 79 ? -13.399 5.192 8.130 1.00 96.50 79 GLU A CA 1
ATOM 627 C C . GLU A 1 79 ? -13.974 3.950 8.824 1.00 96.50 79 GLU A C 1
ATOM 629 O O . GLU A 1 79 ? -14.104 3.931 10.050 1.00 96.50 79 GLU A O 1
ATOM 634 N N . TYR A 1 80 ? -14.197 2.862 8.081 1.00 96.31 80 TYR A N 1
ATOM 635 C CA . TYR A 1 80 ? -14.716 1.618 8.655 1.00 96.31 80 TYR A CA 1
ATOM 636 C C . TYR A 1 80 ? -13.773 0.998 9.687 1.00 96.31 80 TYR A C 1
ATOM 638 O O . TYR A 1 80 ? -14.219 0.474 10.710 1.00 96.31 80 TYR A O 1
ATOM 646 N N . THR A 1 81 ? -12.460 1.068 9.459 1.00 96.31 81 THR A N 1
ATOM 647 C CA . THR A 1 81 ? -11.481 0.565 10.432 1.00 96.31 81 THR A CA 1
ATOM 648 C C . THR A 1 81 ? -11.540 1.375 11.727 1.00 96.31 81 THR A C 1
ATOM 650 O O . THR A 1 81 ? -11.556 0.789 12.809 1.00 96.31 81 THR A O 1
ATOM 653 N N . ALA A 1 82 ? -11.657 2.703 11.637 1.00 95.62 82 ALA A N 1
ATOM 654 C CA . ALA A 1 82 ? -11.789 3.567 12.806 1.00 95.62 82 ALA A CA 1
ATOM 655 C C . ALA A 1 82 ? -13.084 3.286 13.589 1.00 95.62 82 ALA A C 1
ATOM 657 O O . ALA A 1 82 ? -13.068 3.245 14.822 1.00 95.62 82 ALA A O 1
ATOM 658 N N . GLU A 1 83 ? -14.199 3.032 12.901 1.00 96.69 83 GLU A N 1
ATOM 659 C CA . GLU A 1 83 ? -15.447 2.616 13.549 1.00 96.69 83 GLU A CA 1
ATOM 660 C C . GLU A 1 83 ? -15.289 1.284 14.294 1.00 96.69 83 GLU A C 1
ATOM 662 O O . GLU A 1 83 ? -15.668 1.172 15.466 1.00 96.69 83 GLU A O 1
ATOM 667 N N . LEU A 1 84 ? -14.676 0.278 13.661 1.00 96.69 84 LEU A N 1
ATOM 668 C CA . LEU A 1 84 ? -14.415 -1.017 14.293 1.00 96.69 84 LEU A CA 1
ATOM 669 C C . LEU A 1 84 ? -13.523 -0.885 15.530 1.00 96.69 84 LEU A C 1
ATOM 671 O O . LEU A 1 84 ? -13.775 -1.541 16.546 1.00 96.69 84 LEU A O 1
ATOM 675 N N . GLU A 1 85 ? -12.510 -0.021 15.486 1.00 96.50 85 GLU A N 1
ATOM 676 C CA . GLU A 1 85 ? -11.664 0.273 16.642 1.00 96.50 85 GLU A CA 1
ATOM 677 C C . GLU A 1 85 ? -12.461 0.897 17.792 1.00 96.50 85 GLU A C 1
ATOM 679 O O . GLU A 1 85 ? -12.295 0.489 18.947 1.00 96.50 85 GLU A O 1
ATOM 684 N N . GLN A 1 86 ? -13.384 1.818 17.499 1.00 96.44 86 GLN A N 1
ATOM 685 C CA . GLN A 1 86 ? -14.267 2.399 18.513 1.00 96.44 86 GLN A CA 1
ATOM 686 C C . GLN A 1 86 ? -15.194 1.349 19.133 1.00 96.44 86 GLN A C 1
ATOM 688 O O . GLN A 1 86 ? -15.345 1.299 20.361 1.00 96.44 86 GLN A O 1
ATOM 693 N N . VAL A 1 87 ? -15.793 0.477 18.315 1.00 97.38 87 VAL A N 1
ATOM 694 C CA . VAL A 1 87 ? -16.645 -0.618 18.804 1.00 97.38 87 VAL A CA 1
ATOM 695 C C . VAL A 1 87 ? -15.836 -1.578 19.677 1.00 97.38 87 VAL A C 1
ATOM 697 O O . VAL A 1 87 ? -16.269 -1.912 20.785 1.00 97.38 87 VAL A O 1
ATOM 700 N N . LYS A 1 88 ? -14.634 -1.967 19.234 1.00 97.00 88 LYS A N 1
ATOM 701 C CA . LYS A 1 88 ? -13.707 -2.810 20.000 1.00 97.00 88 LYS A CA 1
ATOM 702 C C . LYS A 1 88 ? -13.371 -2.175 21.348 1.00 97.00 88 LYS A C 1
ATOM 704 O O . LYS A 1 88 ? -13.497 -2.838 22.377 1.00 97.00 88 LYS A O 1
ATOM 709 N N . ALA A 1 89 ? -13.013 -0.893 21.367 1.00 96.50 89 ALA A N 1
ATOM 710 C CA . ALA A 1 89 ? -12.690 -0.169 22.594 1.00 96.50 89 ALA A CA 1
ATOM 711 C C . ALA A 1 89 ? -13.890 -0.099 23.556 1.00 96.50 89 ALA A C 1
ATOM 713 O O . ALA A 1 89 ? -13.745 -0.328 24.760 1.00 96.50 89 ALA A O 1
ATOM 714 N N . LYS A 1 90 ? -15.099 0.155 23.036 1.00 96.62 90 LYS A N 1
ATOM 715 C CA . LYS A 1 90 ? -16.339 0.162 23.829 1.00 96.62 90 LYS A CA 1
ATOM 716 C C . LYS A 1 90 ? -16.621 -1.205 24.452 1.00 96.62 90 LYS A C 1
ATOM 718 O O . LYS A 1 90 ? -16.968 -1.278 25.631 1.00 96.62 90 LYS A O 1
ATOM 723 N N . MET A 1 91 ? -16.454 -2.282 23.686 1.00 95.62 91 MET A N 1
ATOM 724 C CA . MET A 1 91 ? -16.643 -3.646 24.179 1.00 95.62 91 MET A CA 1
ATOM 725 C C . MET A 1 91 ? -15.603 -4.005 25.248 1.00 95.62 91 MET A C 1
ATOM 727 O O . MET A 1 91 ? -15.971 -4.498 26.312 1.00 95.62 91 MET A O 1
ATOM 731 N N . GLN A 1 92 ? -14.326 -3.687 25.019 1.00 94.25 92 GLN A N 1
ATOM 732 C CA . GLN A 1 92 ? -13.261 -3.897 26.003 1.00 94.25 92 GLN A CA 1
ATOM 733 C C . GLN A 1 92 ? -13.542 -3.160 27.317 1.00 94.25 92 GLN A C 1
ATOM 735 O O . GLN A 1 92 ? -13.398 -3.748 28.388 1.00 94.25 92 GLN A O 1
ATOM 740 N N . ARG A 1 93 ? -14.019 -1.911 27.248 1.00 95.00 93 ARG A N 1
ATOM 741 C CA . ARG A 1 93 ? -14.419 -1.143 28.434 1.00 95.00 93 ARG A CA 1
ATOM 742 C C . ARG A 1 93 ? -15.562 -1.819 29.193 1.00 95.00 93 ARG A C 1
ATOM 744 O O . ARG A 1 93 ? -15.454 -2.005 30.398 1.00 95.00 93 ARG A O 1
ATOM 751 N N . ARG A 1 94 ? -16.618 -2.262 28.500 1.00 95.00 94 ARG A N 1
ATOM 752 C CA . ARG A 1 94 ? -17.739 -2.996 29.122 1.00 95.00 94 ARG A CA 1
ATOM 753 C C . ARG A 1 94 ? -17.287 -4.281 29.811 1.00 95.00 94 ARG A C 1
ATOM 755 O O . ARG A 1 94 ? -17.746 -4.587 30.908 1.00 95.00 94 ARG A O 1
ATOM 762 N N . ILE A 1 95 ? -16.374 -5.021 29.187 1.00 94.44 95 ILE A N 1
ATOM 763 C CA . ILE A 1 95 ? -15.804 -6.242 29.764 1.00 94.44 95 ILE A CA 1
ATOM 764 C C . ILE A 1 95 ? -15.012 -5.920 31.041 1.00 94.44 95 ILE A C 1
ATOM 766 O O . ILE A 1 95 ? -15.175 -6.615 32.044 1.00 94.44 95 ILE A O 1
ATOM 770 N N . GLN A 1 96 ? -14.213 -4.852 31.045 1.00 90.75 96 GLN A N 1
ATOM 771 C CA . GLN A 1 96 ? -13.497 -4.394 32.241 1.00 90.75 96 GLN A CA 1
ATOM 772 C C . GLN A 1 96 ? -14.465 -3.961 33.357 1.00 90.75 96 GLN A C 1
ATOM 774 O O . GLN A 1 96 ? -14.334 -4.432 34.485 1.00 90.75 96 GLN A O 1
ATOM 779 N N . GLU A 1 97 ? -15.476 -3.147 33.034 1.00 92.62 97 GLU A N 1
ATOM 780 C CA . GLU A 1 97 ? -16.516 -2.677 33.968 1.00 92.62 97 GLU A CA 1
ATOM 781 C C . GLU A 1 97 ? -17.324 -3.830 34.585 1.00 92.62 97 GLU A C 1
ATOM 783 O O . GLU A 1 97 ? -17.694 -3.772 35.754 1.00 92.62 97 GLU A O 1
ATOM 788 N N . SER A 1 98 ? -17.575 -4.905 33.829 1.00 93.50 98 SER A N 1
ATOM 789 C CA . SER A 1 98 ? -18.327 -6.069 34.324 1.00 93.50 98 SER A CA 1
ATOM 790 C C . SER A 1 98 ? -17.623 -6.829 35.459 1.00 93.50 98 SER A C 1
ATOM 792 O O . SER A 1 98 ? -18.231 -7.683 36.111 1.00 93.50 98 SER A O 1
ATOM 794 N N . GLY A 1 99 ? -16.327 -6.569 35.673 1.00 88.56 99 GLY A N 1
ATOM 795 C CA . GLY A 1 99 ? -15.485 -7.310 36.607 1.00 88.56 99 GLY A CA 1
ATOM 796 C C . GLY A 1 99 ? -15.157 -8.734 36.149 1.00 88.56 99 GLY A C 1
ATOM 797 O O . GLY A 1 99 ? -14.481 -9.452 36.881 1.00 88.56 99 GLY A O 1
ATOM 798 N N . LEU A 1 100 ? -15.590 -9.155 34.951 1.00 89.00 100 LEU A N 1
ATOM 799 C CA . LEU A 1 100 ? -15.337 -10.494 34.409 1.00 89.00 100 LEU A CA 1
ATOM 800 C C . LEU A 1 100 ? -13.839 -10.817 34.375 1.00 89.00 100 LEU A C 1
ATOM 802 O O . LEU A 1 100 ? -13.427 -11.867 34.854 1.00 89.00 100 LEU A O 1
ATOM 806 N N . VAL A 1 101 ? -13.016 -9.889 33.879 1.00 85.69 101 VAL A N 1
ATOM 807 C CA . VAL A 1 101 ? -11.555 -10.071 33.801 1.00 85.69 101 VAL A CA 1
ATOM 808 C C . VAL A 1 101 ? -10.937 -10.223 35.191 1.00 85.69 101 VAL A C 1
ATOM 810 O O . VAL A 1 101 ? -10.056 -11.053 35.378 1.00 85.69 101 VAL A O 1
ATOM 813 N N . ALA A 1 102 ? -11.407 -9.454 36.177 1.00 83.19 102 ALA A N 1
ATOM 814 C CA . ALA A 1 102 ? -10.920 -9.554 37.551 1.00 83.19 102 ALA A CA 1
ATOM 815 C C . ALA A 1 102 ? -11.292 -10.903 38.188 1.00 83.19 102 ALA A C 1
ATOM 817 O O . ALA A 1 102 ? -10.457 -11.517 38.842 1.00 83.19 102 ALA A O 1
ATOM 818 N N . ARG A 1 103 ? -12.514 -11.398 37.948 1.00 86.31 103 ARG A N 1
ATOM 819 C CA . ARG A 1 103 ? -12.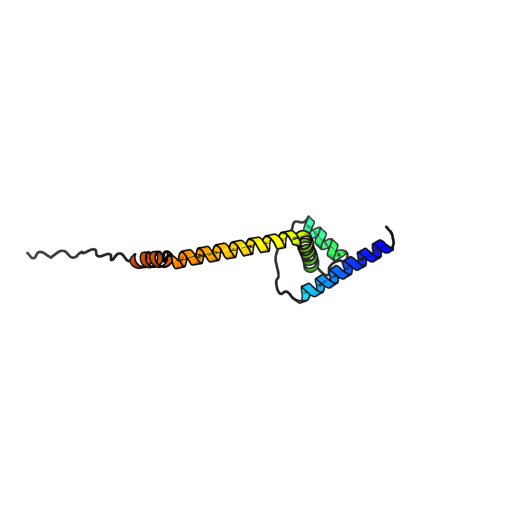969 -12.706 38.448 1.00 86.31 103 ARG A CA 1
ATOM 820 C C . ARG A 1 103 ? -12.222 -13.869 37.803 1.00 86.31 103 ARG A C 1
ATOM 822 O O . ARG A 1 103 ? -11.878 -14.808 38.504 1.00 86.31 103 ARG A O 1
ATOM 829 N N . LEU A 1 104 ? -11.952 -13.798 36.498 1.00 82.75 104 LEU A N 1
ATOM 830 C CA . LEU A 1 104 ? -11.171 -14.821 35.797 1.00 82.75 104 LEU A CA 1
ATOM 831 C C . LEU A 1 104 ? -9.721 -14.864 36.301 1.00 82.75 104 LEU A C 1
ATOM 833 O O . LEU A 1 104 ? -9.214 -15.944 36.569 1.00 82.75 104 LEU A O 1
ATOM 837 N N . LYS A 1 105 ? -9.090 -13.705 36.537 1.00 80.12 105 LYS A N 1
ATOM 838 C CA . LYS A 1 105 ? -7.746 -13.639 37.142 1.00 80.12 105 LYS A CA 1
ATOM 839 C C . LYS A 1 105 ? -7.710 -14.207 38.564 1.00 80.12 105 LYS A C 1
ATOM 841 O O . LYS A 1 105 ? -6.829 -14.988 38.888 1.00 80.12 105 LYS A O 1
ATOM 846 N N . GLN A 1 106 ? -8.703 -13.875 39.391 1.00 74.50 106 GLN A N 1
ATOM 847 C CA . GLN A 1 106 ? -8.822 -14.431 40.743 1.00 74.50 106 GLN A CA 1
ATOM 848 C C . GLN A 1 106 ? -9.117 -15.939 40.752 1.00 74.50 106 GLN A C 1
ATOM 850 O O . GLN A 1 106 ? -8.784 -16.610 41.724 1.00 74.50 106 GLN A O 1
ATOM 855 N N . ALA A 1 107 ? -9.767 -16.473 39.714 1.00 68.75 107 ALA A N 1
ATOM 856 C CA . ALA A 1 107 ? -10.029 -17.904 39.582 1.00 68.75 107 ALA A CA 1
ATOM 857 C C . ALA A 1 107 ? -8.761 -18.690 39.211 1.00 68.75 107 ALA A C 1
ATOM 859 O O . ALA A 1 107 ? -8.549 -19.759 39.776 1.00 68.75 107 ALA A O 1
ATOM 860 N N . ASP A 1 108 ? -7.901 -18.136 38.348 1.00 65.12 108 ASP A N 1
ATOM 861 C CA . 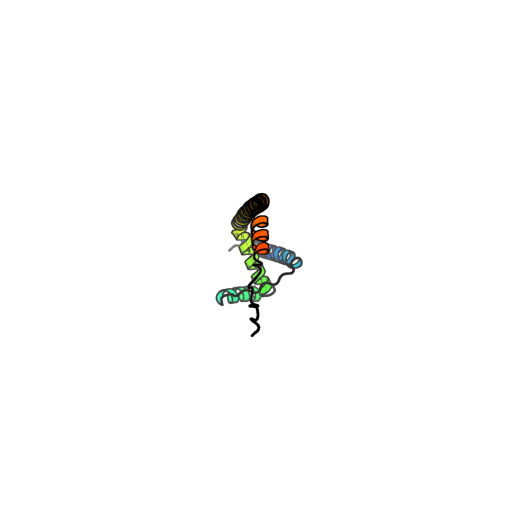ASP A 1 108 ? -6.579 -18.711 38.051 1.00 65.12 108 ASP A CA 1
ATOM 862 C C . ASP A 1 108 ? -5.650 -18.666 39.278 1.00 65.12 108 ASP A C 1
ATOM 864 O O . ASP A 1 108 ? -4.971 -19.644 39.576 1.00 65.12 108 ASP A O 1
ATOM 868 N N . GLU A 1 109 ? -5.665 -17.574 40.052 1.00 60.72 109 GLU A N 1
ATOM 869 C CA . GLU A 1 109 ? -4.847 -17.433 41.272 1.00 60.72 109 GLU A CA 1
ATOM 870 C C . GLU A 1 109 ? -5.314 -18.336 42.432 1.00 60.72 109 GLU A C 1
ATOM 872 O O . GLU A 1 109 ? -4.523 -18.694 43.300 1.00 60.72 109 GLU A O 1
ATOM 877 N N . ARG A 1 110 ? -6.590 -18.747 42.457 1.00 57.75 110 ARG A N 1
ATOM 878 C CA . ARG A 1 110 ? -7.130 -19.715 43.437 1.00 57.75 110 ARG A CA 1
ATOM 879 C C . ARG A 1 110 ? -6.941 -21.179 43.016 1.00 57.75 110 ARG A C 1
ATOM 881 O O . ARG A 1 110 ? -7.402 -22.069 43.728 1.00 57.75 110 ARG A O 1
ATOM 888 N N . GLY A 1 111 ? -6.287 -21.426 41.879 1.00 51.69 111 GLY A N 1
ATOM 889 C CA . GLY A 1 111 ? -5.990 -22.753 41.337 1.00 51.69 111 GLY A CA 1
ATOM 890 C C . GLY A 1 111 ? -4.822 -23.491 42.002 1.00 51.69 111 GLY A C 1
ATOM 891 O O . GLY A 1 111 ? -4.552 -24.630 41.623 1.00 51.69 111 GLY A O 1
ATOM 892 N N . GLU A 1 112 ? -4.150 -22.914 43.005 1.00 48.84 112 GLU A N 1
ATOM 893 C CA . GLU A 1 112 ? -3.276 -23.688 43.895 1.00 48.84 112 GLU A CA 1
ATOM 894 C C . GLU A 1 112 ? -4.141 -24.570 44.803 1.00 48.84 112 GLU A C 1
ATOM 896 O O . GLU A 1 112 ? -4.504 -24.216 45.923 1.00 48.84 112 GLU A O 1
ATOM 901 N N . ILE A 1 113 ? -4.506 -25.744 44.289 1.00 51.56 113 ILE A N 1
ATOM 902 C CA . ILE A 1 113 ? -4.990 -26.848 45.111 1.00 51.56 113 ILE A CA 1
ATOM 903 C C . ILE A 1 113 ? -3.849 -27.172 46.088 1.00 51.56 113 ILE A C 1
ATOM 905 O O . ILE A 1 113 ? -2.769 -27.558 45.627 1.00 51.56 113 ILE A O 1
ATOM 909 N N . PRO A 1 114 ? -4.030 -27.050 47.415 1.00 46.56 114 PRO A N 1
ATOM 910 C CA . PRO A 1 114 ? -3.058 -27.606 48.333 1.00 46.56 114 PRO A CA 1
ATOM 911 C C . PRO A 1 114 ? -3.129 -29.121 48.146 1.00 46.56 114 PRO A C 1
ATOM 913 O O . PRO A 1 114 ? -4.142 -29.744 48.468 1.00 46.56 114 PRO A O 1
ATOM 916 N N . ILE A 1 115 ? -2.077 -29.726 47.590 1.00 50.44 115 ILE A N 1
ATOM 917 C CA . ILE A 1 115 ? -1.883 -31.177 47.659 1.00 50.44 115 ILE A CA 1
ATOM 918 C C . ILE A 1 115 ? -1.579 -31.497 49.129 1.00 50.44 115 ILE A C 1
ATOM 920 O O . ILE A 1 115 ? -0.434 -31.631 49.543 1.00 50.44 115 ILE A O 1
ATOM 924 N N . GLY A 1 116 ? -2.633 -31.531 49.942 1.00 53.66 116 GLY A N 1
ATOM 925 C CA . GLY A 1 116 ? -2.646 -32.109 51.275 1.00 53.66 116 GLY A CA 1
ATOM 926 C C . GLY A 1 116 ? -2.995 -33.583 51.143 1.00 53.66 116 GLY A C 1
ATOM 927 O O . GLY A 1 116 ? -4.160 -33.952 51.249 1.00 53.66 116 GLY A O 1
ATOM 928 N N . GLY A 1 117 ? -1.987 -34.399 50.847 1.00 43.59 117 GLY A N 1
ATOM 929 C CA . GLY A 1 117 ? -2.039 -35.851 50.973 1.00 43.59 117 GLY A CA 1
ATOM 930 C C . GLY A 1 117 ? -1.250 -36.260 52.207 1.00 43.59 117 GLY A C 1
ATOM 931 O O . GLY A 1 117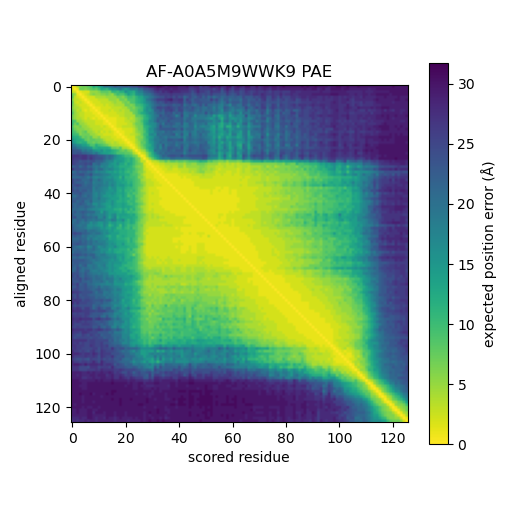 ? -0.030 -36.367 52.147 1.00 43.59 117 GLY A O 1
ATOM 932 N N . ASP A 1 118 ? -1.973 -36.406 53.311 1.00 53.81 118 ASP A N 1
ATOM 933 C CA . ASP A 1 118 ? -1.556 -37.030 54.565 1.00 53.81 118 ASP A CA 1
ATOM 934 C C . ASP A 1 118 ? -0.958 -38.425 54.312 1.00 53.81 118 ASP A C 1
ATOM 936 O O . ASP A 1 118 ? -1.474 -39.188 53.491 1.00 53.81 118 ASP A O 1
ATOM 940 N N . GLY A 1 119 ? 0.150 -38.743 54.975 1.00 54.25 119 GLY A N 1
ATOM 941 C CA . GLY A 1 119 ? 0.930 -39.938 54.672 1.00 54.25 119 GLY A CA 1
ATOM 942 C C . GLY A 1 119 ? 2.010 -40.265 55.692 1.00 54.25 119 GLY A C 1
ATOM 943 O O . GLY A 1 119 ? 3.110 -40.613 55.284 1.00 54.25 119 GLY A O 1
ATOM 944 N N . ASN A 1 120 ? 1.718 -40.167 56.992 1.00 50.38 120 ASN A N 1
ATOM 945 C CA . ASN A 1 120 ? 2.469 -40.928 57.994 1.00 50.38 120 ASN A CA 1
ATOM 946 C C . ASN A 1 120 ? 1.492 -41.634 58.941 1.00 50.38 120 ASN A C 1
ATOM 948 O O . ASN A 1 120 ? 0.889 -41.027 59.824 1.00 50.38 120 ASN A O 1
ATOM 952 N N . GLU A 1 121 ? 1.337 -42.934 58.693 1.00 57.22 121 GLU A N 1
ATOM 953 C CA . GLU A 1 121 ? 0.644 -43.907 59.534 1.00 57.22 121 GLU A CA 1
ATOM 954 C C . GLU A 1 121 ? 1.244 -43.937 60.955 1.00 57.22 121 GLU A C 1
ATOM 956 O O . GLU A 1 121 ? 2.451 -43.739 61.117 1.00 57.22 121 GLU A O 1
ATOM 961 N N . PRO A 1 122 ? 0.444 -44.201 62.003 1.00 53.75 122 PRO A N 1
ATOM 962 C CA . PRO A 1 122 ? 0.982 -44.405 63.339 1.00 53.75 122 PRO A CA 1
ATOM 963 C C . PRO A 1 122 ? 1.717 -45.753 63.406 1.00 53.75 122 PRO A C 1
ATOM 965 O O . PRO A 1 122 ? 1.115 -46.807 63.199 1.00 53.75 122 PRO A O 1
ATOM 968 N N . GLU A 1 123 ? 3.016 -45.716 63.717 1.00 48.56 123 GLU A N 1
ATOM 969 C CA . GLU A 1 123 ? 3.806 -46.898 64.077 1.00 48.56 123 GLU A CA 1
ATOM 970 C C . GLU A 1 123 ? 3.185 -47.574 65.309 1.00 48.56 123 GLU A C 1
ATOM 972 O O . GLU A 1 123 ? 3.188 -47.033 66.418 1.00 48.56 123 GLU A O 1
ATOM 977 N N . ASN A 1 124 ? 2.636 -48.772 65.104 1.00 51.56 124 ASN A N 1
ATOM 978 C CA . ASN A 1 124 ? 2.268 -49.671 66.187 1.00 51.56 124 ASN A CA 1
ATOM 979 C C . ASN A 1 124 ? 3.547 -50.293 66.763 1.00 51.56 124 ASN A C 1
ATOM 981 O O . ASN A 1 124 ? 4.236 -51.046 66.078 1.00 51.56 124 ASN A O 1
ATOM 985 N N . ASN A 1 125 ? 3.837 -49.972 68.024 1.00 51.25 125 ASN A N 1
ATOM 986 C CA . ASN A 1 125 ? 4.823 -50.669 68.847 1.00 51.25 125 ASN A CA 1
ATOM 987 C C . ASN A 1 125 ? 4.292 -52.056 69.250 1.00 51.25 125 ASN A C 1
ATOM 989 O O . ASN A 1 125 ? 3.276 -52.130 69.945 1.00 51.25 125 ASN A O 1
ATOM 993 N N . GLU A 1 126 ? 5.042 -53.107 68.916 1.00 48.62 126 GLU A N 1
ATOM 994 C CA . GLU A 1 126 ? 5.110 -54.384 69.650 1.00 48.62 126 GLU A CA 1
ATOM 995 C C . GLU A 1 126 ? 6.573 -54.777 69.880 1.00 48.62 126 GLU A C 1
ATOM 997 O O . GLU A 1 126 ? 7.380 -54.664 68.927 1.00 48.62 126 GLU A O 1
#

pLDDT: mean 81.05, std 17.45, range [43.59, 98.56]

Secondary structure (DSSP, 8-state):
--HHHHHHHHHHHHHHHHHHHHHHTT----------HHHHHHHHHHHHTTSSSSHHHHHHHHHHHHHHHTHHHHHHHHHHHHHHHHHHHHHHHHHHHTTHHHHHHHHHHTT---------------

Organism: Paenibacillus amylolyticus (NCBI:txid1451)

Solvent-accessible surface area (backbone atoms only — not comparable to full-atom values): 7676 Å² total; per-residue (Å²): 134,57,73,69,59,55,52,52,50,52,52,50,52,51,52,54,50,52,53,48,53,63,61,57,78,73,64,97,76,88,84,90,80,90,74,56,70,70,57,51,52,53,34,48,49,35,32,75,70,66,76,22,94,37,58,68,52,33,50,51,51,51,53,51,49,53,49,62,77,42,40,69,61,56,49,54,52,50,53,55,49,53,52,50,50,52,52,50,51,53,51,54,50,51,45,57,73,67,41,52,62,60,51,52,53,53,52,62,70,62,60,72,70,78,86,80,75,89,83,78,80,83,84,81,88,128

Radius of gyration: 32.29 Å; Cα contacts (8 Å, |Δi|>4): 26; chains: 1; bounding box: 35×74×102 Å

Sequence (126 aa):
MNKNQKIQFNQMVERSMEQAAKNLSGTKGVVSVRLSQDEIDVIDQMVFLELAKNRSDATAMLIREGIRTHQTLFHEMQEYTAELEQVKAKMQRRIQESGLVARLKQADERGEIPIGGDGNEPENNE